Protein AF-A0A3M3APH2-F1 (afdb_monomer_lite)

InterPro domains:
  IPR003423 Outer membrane efflux protein [PF02321] (4-67)
  IPR010131 Multidrug resistance outer membrane protein MdtP/Nodulation protein T-like [PTHR30203] (6-70)

Radius of gyration: 19.87 Å; chains: 1; bounding box: 43×19×59 Å

Sequence (72 aa):
QRYWHEEELKQAQTAFRIAQSRYEAGAEDLLTVLETQRTLYLAQDVSVQLRLARVQTSIALYKALGGGWQVR

Organism: Pseudomonas syringae pv. maculicola (NCBI:txid59511)

Secondary structure (DSSP, 8-state):
-HHHHHHHHHHHHHHHHHHHHHHHTTSS-HHHHHHHHHHHHHHHHHHHHHHHHHHHHHHHHHHHTTSS----

Structure (mmCIF, N/CA/C/O backbone):
data_AF-A0A3M3APH2-F1
#
_entry.id   AF-A0A3M3APH2-F1
#
loop_
_atom_site.group_PDB
_atom_site.id
_atom_site.type_symbol
_atom_site.label_atom_id
_atom_site.label_alt_id
_atom_site.label_comp_id
_atom_site.label_asym_id
_atom_site.label_entity_id
_atom_site.label_seq_id
_atom_site.pdbx_PDB_ins_code
_atom_site.Cartn_x
_atom_site.Cartn_y
_atom_site.Cartn_z
_atom_site.occupancy
_atom_site.B_iso_or_equiv
_atom_site.auth_seq_id
_atom_site.auth_comp_id
_atom_site.auth_asym_id
_atom_site.auth_atom_id
_atom_site.pdbx_PDB_model_num
ATOM 1 N N . GLN A 1 1 ? 12.793 9.077 -4.349 1.00 71.56 1 GLN A N 1
ATOM 2 C CA . GLN A 1 1 ? 11.353 8.824 -4.586 1.00 71.56 1 GLN A CA 1
ATOM 3 C C . GLN A 1 1 ? 10.934 7.421 -4.145 1.00 71.56 1 GLN A C 1
ATOM 5 O O . GLN A 1 1 ? 10.065 7.337 -3.299 1.00 71.56 1 GLN A O 1
ATOM 10 N N . ARG A 1 2 ? 11.582 6.335 -4.596 1.00 82.06 2 ARG A N 1
ATOM 11 C CA . ARG A 1 2 ? 11.214 4.942 -4.241 1.00 82.06 2 ARG A CA 1
ATOM 12 C C . ARG A 1 2 ? 11.075 4.636 -2.742 1.00 82.06 2 ARG A C 1
ATOM 14 O O . ARG A 1 2 ? 10.072 4.072 -2.336 1.00 82.06 2 ARG A O 1
ATOM 21 N N . TYR A 1 3 ? 12.054 5.070 -1.949 1.00 88.69 3 TYR A N 1
ATOM 22 C CA . TYR A 1 3 ? 12.060 4.899 -0.494 1.00 88.69 3 TYR A CA 1
ATOM 23 C C . TYR A 1 3 ? 10.790 5.453 0.169 1.00 88.69 3 TYR A C 1
ATOM 25 O O . TYR A 1 3 ? 10.217 4.814 1.039 1.00 88.69 3 TYR A O 1
ATOM 33 N N . TRP A 1 4 ? 10.310 6.610 -0.296 1.00 90.12 4 TRP A N 1
ATOM 34 C CA . TRP A 1 4 ? 9.112 7.239 0.255 1.00 90.12 4 TRP A CA 1
ATOM 35 C C . TRP A 1 4 ? 7.843 6.435 -0.032 1.00 90.12 4 TRP A C 1
ATOM 37 O O . TRP A 1 4 ? 7.002 6.338 0.847 1.00 90.12 4 TRP A O 1
ATOM 47 N N . HIS A 1 5 ? 7.725 5.812 -1.209 1.00 91.75 5 HIS A N 1
ATOM 48 C CA . HIS A 1 5 ? 6.572 4.965 -1.545 1.00 91.75 5 HIS A CA 1
ATOM 49 C C . HIS A 1 5 ? 6.578 3.629 -0.794 1.00 91.75 5 HIS A C 1
ATOM 51 O O . HIS A 1 5 ? 5.528 3.115 -0.420 1.00 91.75 5 HIS A O 1
ATOM 57 N N . GLU A 1 6 ? 7.761 3.055 -0.567 1.00 93.94 6 GLU A N 1
ATOM 58 C CA . GLU A 1 6 ? 7.895 1.856 0.266 1.00 93.94 6 GLU A CA 1
ATOM 59 C C . GLU A 1 6 ? 7.542 2.160 1.727 1.00 93.94 6 GLU A C 1
ATOM 61 O O . GLU A 1 6 ? 6.826 1.385 2.364 1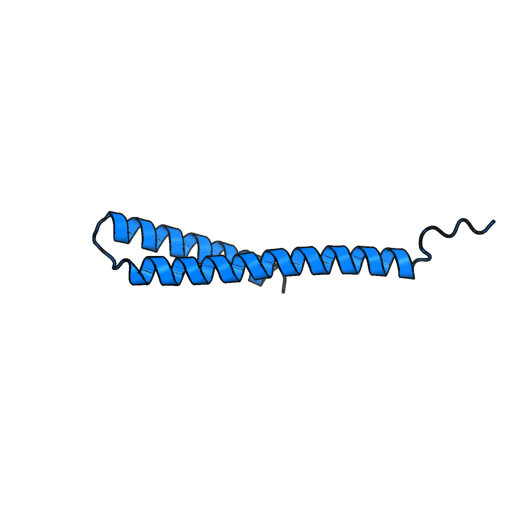.00 93.94 6 GLU A O 1
ATOM 66 N N . GLU A 1 7 ? 7.982 3.314 2.235 1.00 95.62 7 GLU A N 1
ATOM 67 C CA . GLU A 1 7 ? 7.623 3.769 3.575 1.00 95.62 7 GLU A CA 1
ATOM 68 C C . GLU A 1 7 ? 6.124 4.082 3.681 1.00 95.62 7 GLU A C 1
ATOM 70 O O . GLU A 1 7 ? 5.480 3.636 4.624 1.00 95.62 7 GLU A O 1
ATOM 75 N N . GLU A 1 8 ? 5.532 4.752 2.689 1.00 95.00 8 GLU A N 1
ATOM 76 C CA . GLU A 1 8 ? 4.088 5.014 2.619 1.00 95.00 8 GLU A CA 1
ATOM 77 C C . GLU A 1 8 ? 3.274 3.714 2.694 1.00 95.00 8 GLU A C 1
ATOM 79 O O . GLU A 1 8 ? 2.366 3.596 3.519 1.00 95.00 8 GLU A O 1
ATOM 84 N N . LEU A 1 9 ? 3.642 2.700 1.902 1.00 96.94 9 LEU A N 1
ATOM 85 C CA . LEU A 1 9 ? 2.989 1.391 1.932 1.00 96.94 9 LEU A CA 1
ATOM 86 C C . LEU A 1 9 ? 3.089 0.743 3.318 1.00 96.94 9 L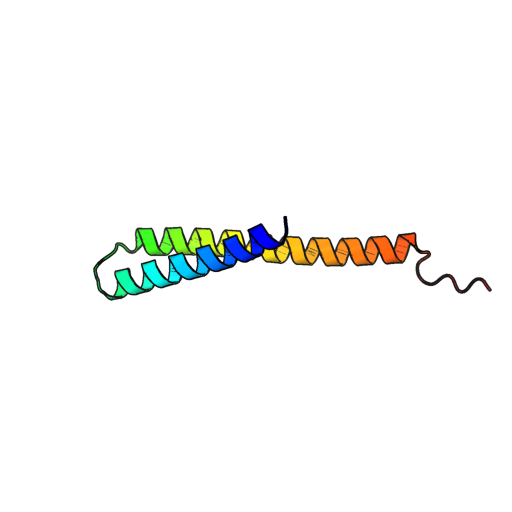EU A C 1
ATOM 88 O O . LEU A 1 9 ? 2.104 0.210 3.832 1.00 96.94 9 LEU A O 1
ATOM 92 N N . LYS A 1 10 ? 4.265 0.798 3.947 1.00 97.75 10 LYS A N 1
ATOM 93 C CA . LYS A 1 10 ? 4.488 0.237 5.285 1.00 97.75 10 LYS A CA 1
ATOM 94 C C . LYS A 1 10 ? 3.672 0.965 6.358 1.00 97.75 10 LYS A C 1
ATOM 96 O O . LYS A 1 10 ? 3.113 0.321 7.253 1.00 97.75 10 LYS A O 1
ATOM 101 N N . GLN A 1 11 ? 3.581 2.288 6.270 1.00 98.12 11 GLN A N 1
ATOM 102 C CA . GLN A 1 11 ? 2.779 3.096 7.185 1.00 98.12 11 GLN A CA 1
ATOM 103 C C . GLN A 1 11 ? 1.286 2.818 6.997 1.00 98.12 11 GLN A C 1
ATOM 105 O O . GLN A 1 11 ? 0.593 2.567 7.981 1.00 98.12 11 GLN A O 1
ATOM 110 N N . ALA A 1 12 ? 0.801 2.727 5.757 1.00 98.06 12 ALA A N 1
ATOM 111 C CA . ALA A 1 12 ? -0.589 2.380 5.468 1.00 98.06 12 ALA A CA 1
ATOM 112 C C . ALA A 1 12 ? -0.958 0.970 5.971 1.00 98.06 12 ALA A C 1
ATOM 114 O O . ALA A 1 12 ? -2.011 0.781 6.580 1.00 98.06 12 ALA A O 1
ATOM 115 N N . GLN A 1 13 ? -0.064 -0.016 5.811 1.00 98.44 13 GLN A N 1
ATOM 116 C CA . GLN A 1 13 ? -0.239 -1.360 6.383 1.00 98.44 13 GLN A CA 1
ATOM 117 C C . GLN A 1 13 ? -0.317 -1.334 7.910 1.00 98.44 13 GLN A C 1
ATOM 119 O O . GLN A 1 13 ? -1.071 -2.096 8.514 1.00 98.44 13 GLN A O 1
ATOM 124 N N . THR A 1 14 ? 0.497 -0.493 8.547 1.00 98.44 14 THR A N 1
ATOM 125 C CA . THR A 1 14 ? 0.520 -0.353 10.006 1.00 98.44 14 THR A CA 1
ATOM 126 C C . THR A 1 14 ? -0.755 0.321 10.506 1.00 98.44 14 THR A C 1
ATOM 128 O O . THR A 1 14 ? -1.376 -0.192 11.434 1.00 98.44 14 THR A O 1
ATOM 131 N N . ALA A 1 15 ? -1.194 1.396 9.849 1.00 98.12 15 ALA A N 1
ATOM 132 C CA . ALA A 1 15 ? -2.436 2.096 10.164 1.00 98.12 15 ALA A CA 1
ATOM 133 C C . ALA A 1 15 ? -3.656 1.171 10.062 1.00 98.12 15 ALA A C 1
ATOM 135 O O . ALA A 1 15 ? -4.441 1.102 11.004 1.00 98.12 15 ALA A O 1
ATOM 136 N N . PHE A 1 16 ? -3.768 0.395 8.977 1.00 98.50 16 PHE A N 1
ATOM 137 C CA . PHE A 1 16 ? -4.848 -0.580 8.814 1.00 98.50 16 PHE A CA 1
ATOM 138 C C . PHE A 1 16 ? -4.858 -1.626 9.936 1.00 98.50 16 PHE A C 1
ATOM 140 O O . PHE A 1 16 ? -5.902 -1.889 10.526 1.00 98.50 16 PHE A O 1
ATOM 147 N N . ARG A 1 17 ? -3.689 -2.170 10.299 1.00 98.31 17 ARG A N 1
ATOM 148 C CA . ARG A 1 17 ? -3.572 -3.161 11.384 1.00 98.31 17 ARG A CA 1
ATOM 149 C C . ARG A 1 17 ? -4.009 -2.601 12.737 1.00 98.31 17 ARG A C 1
ATOM 151 O O . ARG A 1 17 ? -4.659 -3.299 13.509 1.00 98.31 17 ARG A O 1
ATOM 158 N N . ILE A 1 18 ? -3.639 -1.352 13.024 1.00 98.25 18 ILE A N 1
ATOM 159 C CA . ILE A 1 18 ? -4.027 -0.666 14.260 1.00 98.25 18 ILE A CA 1
ATOM 160 C C . ILE A 1 18 ? -5.538 -0.421 14.272 1.00 98.25 18 ILE A C 1
ATOM 162 O O . ILE A 1 18 ? -6.187 -0.755 15.260 1.00 98.25 18 ILE A O 1
ATOM 166 N N . ALA A 1 19 ? -6.101 0.116 13.186 1.00 97.81 19 ALA A N 1
ATOM 167 C CA . ALA A 1 19 ? -7.535 0.379 13.080 1.00 97.81 19 ALA A CA 1
ATOM 168 C C . ALA A 1 19 ? -8.355 -0.911 13.214 1.00 97.81 19 ALA A C 1
ATOM 170 O O . ALA A 1 19 ? -9.309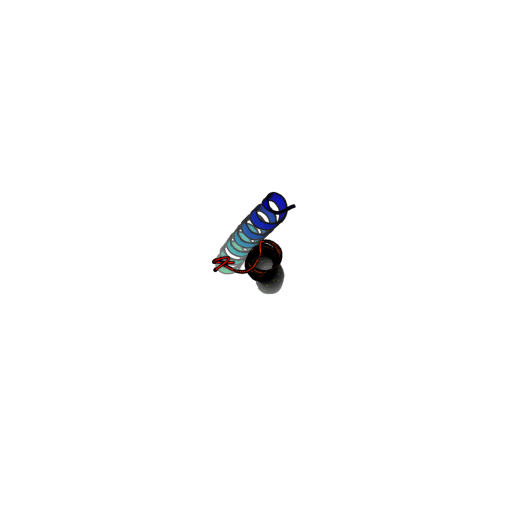 -0.954 13.985 1.00 97.81 19 ALA A O 1
ATOM 171 N N . GLN A 1 20 ? -7.938 -1.985 12.536 1.00 97.94 20 GLN A N 1
ATOM 172 C CA . GLN A 1 20 ? -8.572 -3.298 12.636 1.00 97.94 20 GLN A CA 1
ATOM 173 C C . GLN A 1 20 ? -8.542 -3.832 14.073 1.00 97.94 20 GLN A C 1
ATOM 175 O O . GLN A 1 20 ? -9.581 -4.214 14.602 1.00 97.94 20 GLN A O 1
ATOM 180 N N . SER A 1 21 ? -7.384 -3.784 14.738 1.00 98.12 21 SER A N 1
ATOM 181 C CA . SER A 1 21 ? -7.256 -4.239 16.127 1.00 98.12 21 SER A CA 1
ATOM 182 C C . SER A 1 21 ? -8.123 -3.427 17.096 1.00 98.12 21 SER A C 1
ATOM 184 O O . SER A 1 21 ? -8.718 -3.999 18.009 1.00 98.12 21 SER A O 1
ATOM 186 N N . ARG A 1 22 ? -8.235 -2.106 16.907 1.00 97.56 22 ARG A N 1
ATOM 187 C CA . ARG A 1 22 ? -9.111 -1.271 17.741 1.00 97.56 22 ARG A CA 1
ATOM 188 C C . ARG A 1 22 ? -10.590 -1.525 17.474 1.00 97.56 22 ARG A C 1
ATOM 190 O O . ARG A 1 22 ? -11.361 -1.547 18.427 1.00 97.56 22 ARG A O 1
ATOM 197 N N . TYR A 1 23 ? -10.973 -1.744 16.219 1.00 97.44 23 TYR A N 1
ATOM 198 C CA . TYR A 1 23 ? -12.340 -2.109 15.853 1.00 97.44 23 TYR A CA 1
ATOM 199 C C . TYR A 1 23 ? -12.747 -3.449 16.475 1.00 97.44 23 TYR A C 1
ATOM 201 O O . TYR A 1 23 ? -13.800 -3.542 17.099 1.00 97.44 23 TYR A O 1
ATOM 209 N N . GLU A 1 24 ? -11.882 -4.464 16.398 1.00 96.50 24 GLU A N 1
ATOM 210 C CA . GLU A 1 24 ? -12.102 -5.772 17.037 1.00 96.50 24 GLU A CA 1
ATOM 211 C C . GLU A 1 24 ? -12.210 -5.665 18.565 1.00 96.50 24 GLU A C 1
ATOM 213 O O . GLU A 1 24 ? -12.980 -6.393 19.189 1.00 96.50 24 GLU A O 1
ATOM 218 N N . ALA A 1 25 ? -11.483 -4.722 19.169 1.00 97.31 25 ALA A N 1
ATOM 219 C CA . ALA A 1 25 ? -11.590 -4.398 20.588 1.00 97.31 25 ALA A CA 1
ATOM 220 C C . ALA A 1 25 ? -12.814 -3.522 20.940 1.00 97.31 25 ALA A C 1
ATOM 222 O O . ALA A 1 25 ? -13.010 -3.203 22.112 1.00 97.31 25 ALA A O 1
ATOM 223 N N . GLY A 1 26 ? -13.620 -3.103 19.957 1.00 94.88 26 GLY A N 1
ATOM 224 C CA . GLY A 1 26 ? -14.774 -2.216 20.142 1.00 94.88 26 GLY A CA 1
ATOM 225 C C . GLY A 1 26 ? -14.419 -0.756 20.456 1.00 94.88 26 GLY A C 1
ATOM 226 O O . GLY A 1 26 ? -15.273 -0.004 20.917 1.00 94.88 26 GLY A O 1
ATOM 227 N N . ALA A 1 27 ? -13.166 -0.352 20.239 1.00 91.75 27 ALA A N 1
ATOM 228 C CA . ALA A 1 27 ? -12.629 0.968 20.573 1.00 91.75 27 ALA A CA 1
ATOM 229 C C . ALA A 1 27 ? -12.598 1.956 19.387 1.00 91.75 27 ALA A C 1
ATOM 231 O O . ALA A 1 27 ? -12.154 3.090 19.553 1.00 91.75 27 ALA A O 1
ATOM 232 N N . GLU A 1 28 ? -13.023 1.537 18.193 1.00 92.00 28 GLU A N 1
ATOM 233 C CA . GLU A 1 28 ? -12.968 2.315 16.945 1.00 92.00 28 GLU A CA 1
ATOM 234 C C . GLU A 1 28 ? -14.148 1.921 16.035 1.00 92.00 28 GLU A C 1
ATOM 236 O O . GLU A 1 28 ? -14.646 0.799 16.122 1.00 92.00 28 GLU A O 1
ATOM 241 N N . ASP A 1 29 ? -14.596 2.830 15.165 1.00 94.44 29 ASP A N 1
ATOM 242 C CA . ASP A 1 29 ? -15.670 2.578 14.195 1.00 94.44 29 ASP A CA 1
ATOM 243 C C . ASP A 1 29 ? -15.150 1.825 12.952 1.00 94.44 29 ASP A C 1
ATOM 245 O O . ASP A 1 29 ? -14.005 1.992 12.521 1.00 94.44 29 ASP A O 1
ATOM 249 N N . LEU A 1 30 ? -16.022 1.029 12.325 1.00 95.12 30 LEU A N 1
ATOM 250 C CA . LEU A 1 30 ? -15.760 0.343 11.058 1.00 95.12 30 LEU A CA 1
ATOM 251 C C . LEU A 1 30 ? -15.360 1.333 9.958 1.00 95.12 30 LEU A C 1
ATOM 253 O O . LEU A 1 30 ? -14.570 0.991 9.077 1.00 95.12 30 LEU A O 1
ATOM 257 N N . LEU A 1 31 ? -15.873 2.566 10.010 1.00 97.38 31 LEU A N 1
ATOM 258 C CA . LEU A 1 31 ? -15.519 3.603 9.046 1.00 97.38 31 LEU A CA 1
ATOM 259 C C . LEU A 1 31 ? -14.005 3.882 9.021 1.00 97.38 31 LEU A C 1
ATOM 261 O O . LEU A 1 31 ? -13.425 3.948 7.937 1.00 97.38 31 LEU A O 1
ATOM 265 N N . THR A 1 32 ? -13.348 3.944 10.185 1.00 96.25 32 THR A N 1
ATOM 266 C CA . THR A 1 32 ? -11.889 4.133 10.284 1.00 96.25 32 THR A CA 1
ATOM 267 C C . THR A 1 32 ? -11.125 2.951 9.675 1.00 96.25 32 THR A C 1
ATOM 269 O O . THR A 1 32 ? -10.099 3.123 9.006 1.00 96.25 32 THR A O 1
ATOM 272 N N . VAL A 1 33 ? -11.627 1.723 9.852 1.00 97.69 33 VAL A N 1
ATOM 273 C CA . VAL A 1 33 ? -11.041 0.523 9.228 1.00 97.69 33 VAL A CA 1
ATOM 274 C C . VAL A 1 33 ? -11.123 0.619 7.706 1.00 97.69 33 VAL A C 1
ATOM 276 O O . VAL A 1 33 ? -10.131 0.385 7.020 1.00 97.69 33 VAL A O 1
ATOM 279 N N . LEU A 1 34 ? -12.278 1.008 7.164 1.00 98.25 34 LEU A N 1
ATOM 280 C CA . LEU A 1 34 ? -12.475 1.141 5.719 1.00 98.25 34 LEU A CA 1
ATOM 281 C C . LEU A 1 34 ? -11.628 2.268 5.117 1.00 98.25 34 LEU A C 1
ATOM 283 O O . LEU A 1 34 ? -11.104 2.124 4.010 1.00 98.25 34 LEU A O 1
ATOM 287 N N . GLU A 1 35 ? -11.458 3.378 5.834 1.00 98.12 35 GLU A N 1
ATOM 288 C CA . GLU A 1 35 ? -10.596 4.479 5.401 1.00 98.12 35 GLU A CA 1
ATOM 289 C C . GLU A 1 35 ? -9.122 4.053 5.346 1.00 98.12 35 GLU A C 1
ATOM 291 O O . GLU A 1 35 ? -8.453 4.232 4.323 1.00 98.12 35 GLU A O 1
ATOM 296 N N . THR A 1 36 ? -8.619 3.418 6.406 1.00 97.94 36 THR A N 1
ATOM 297 C CA . THR A 1 36 ? -7.237 2.908 6.436 1.00 97.94 36 THR A CA 1
ATOM 298 C C . THR A 1 36 ? -7.013 1.791 5.416 1.00 97.94 36 THR A C 1
ATOM 300 O O . THR A 1 36 ? -5.958 1.745 4.779 1.00 97.94 36 THR A O 1
ATOM 303 N N . GLN A 1 37 ? -8.018 0.945 5.175 1.00 98.12 37 GLN A N 1
ATOM 304 C CA . GLN A 1 37 ? -7.994 -0.068 4.122 1.00 98.12 37 GLN A CA 1
ATOM 305 C C . GLN A 1 37 ? -7.919 0.563 2.725 1.00 98.12 37 GLN A C 1
ATOM 307 O O . GLN A 1 37 ? -7.117 0.130 1.898 1.00 98.12 37 GLN A O 1
ATOM 312 N N . ARG A 1 38 ? -8.718 1.603 2.450 1.00 98.38 38 ARG A N 1
ATOM 313 C CA . ARG A 1 38 ? -8.668 2.346 1.181 1.00 98.38 38 ARG A CA 1
ATOM 314 C C . ARG A 1 38 ? -7.283 2.950 0.956 1.00 98.38 38 ARG A C 1
ATOM 316 O O . ARG A 1 38 ? -6.733 2.803 -0.132 1.00 98.38 38 ARG A O 1
ATOM 323 N N . THR A 1 39 ? -6.712 3.588 1.975 1.00 97.88 39 THR A N 1
ATOM 324 C CA . THR A 1 39 ? -5.362 4.165 1.905 1.00 97.88 39 THR A CA 1
ATOM 325 C C . THR A 1 39 ? -4.307 3.094 1.624 1.00 97.88 39 THR A C 1
ATOM 327 O O . THR A 1 39 ? -3.455 3.281 0.756 1.00 97.88 39 THR A O 1
ATOM 330 N N . LEU A 1 40 ? -4.400 1.931 2.279 1.00 98.38 40 LEU A N 1
ATOM 331 C CA . LEU A 1 40 ? -3.534 0.786 1.994 1.00 98.38 40 LEU A CA 1
ATOM 332 C C . LEU A 1 40 ? -3.648 0.322 0.536 1.00 98.38 40 LEU A C 1
ATOM 334 O O . LEU A 1 40 ? -2.625 0.109 -0.114 1.00 98.38 40 LEU A O 1
ATOM 338 N N . TYR A 1 41 ? -4.865 0.194 0.007 1.00 98.38 41 TYR A N 1
ATOM 339 C CA . TYR A 1 41 ? -5.063 -0.208 -1.386 1.00 98.38 41 TYR A CA 1
ATOM 340 C C . TYR A 1 41 ? -4.444 0.779 -2.379 1.00 98.38 41 TYR A C 1
ATOM 342 O O . TYR A 1 41 ? -3.802 0.351 -3.336 1.00 98.38 41 TYR A O 1
ATOM 350 N N . LEU A 1 42 ? -4.576 2.086 -2.140 1.00 97.94 42 LEU A N 1
ATOM 351 C CA . LEU A 1 42 ? -3.959 3.107 -2.992 1.00 97.94 42 LEU A CA 1
ATOM 352 C C . LEU A 1 42 ? -2.425 3.009 -2.976 1.00 97.94 42 LEU A C 1
ATOM 354 O O . LEU A 1 42 ? -1.799 3.015 -4.035 1.00 97.94 42 LEU A O 1
ATOM 358 N N . ALA A 1 43 ? -1.814 2.835 -1.800 1.00 97.69 43 ALA A N 1
ATOM 359 C CA . ALA A 1 43 ? -0.364 2.671 -1.687 1.00 97.69 43 ALA A CA 1
ATOM 360 C C . ALA A 1 43 ? 0.137 1.385 -2.379 1.00 97.69 43 ALA A C 1
ATOM 362 O O . ALA A 1 43 ? 1.210 1.362 -2.991 1.00 97.69 43 ALA A O 1
ATOM 363 N N . GLN A 1 44 ? -0.644 0.301 -2.317 1.00 97.81 44 GLN A N 1
ATOM 364 C CA . GLN A 1 44 ? -0.347 -0.941 -3.035 1.00 97.81 44 GLN A CA 1
ATOM 365 C C . GLN A 1 44 ? -0.410 -0.753 -4.554 1.00 97.81 44 GLN A C 1
ATOM 367 O O . GLN A 1 44 ? 0.497 -1.213 -5.250 1.00 97.81 44 GLN A O 1
ATOM 372 N N . ASP A 1 45 ? -1.433 -0.061 -5.061 1.00 98.06 45 ASP A N 1
ATOM 373 C CA . ASP A 1 45 ? -1.579 0.220 -6.492 1.00 98.06 45 ASP A CA 1
ATOM 374 C C . ASP A 1 45 ? -0.374 1.007 -7.028 1.00 98.06 45 ASP A C 1
ATOM 376 O O . ASP A 1 45 ? 0.274 0.584 -7.990 1.00 98.06 45 ASP A O 1
ATOM 380 N N . VAL A 1 46 ? 0.033 2.068 -6.325 1.00 96.31 46 VAL A N 1
ATOM 381 C CA . VAL A 1 46 ? 1.238 2.844 -6.663 1.00 96.31 46 VAL A CA 1
ATOM 382 C C . VAL A 1 46 ? 2.486 1.955 -6.696 1.00 96.31 46 VAL A C 1
ATOM 384 O O . VAL A 1 46 ? 3.286 2.038 -7.630 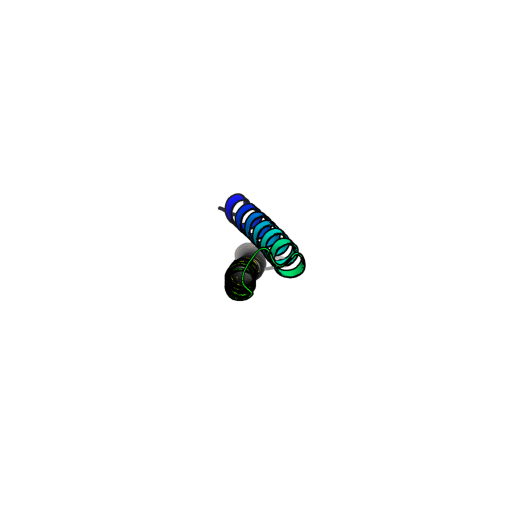1.00 96.31 46 VAL A O 1
ATOM 387 N N . SER A 1 47 ? 2.656 1.057 -5.723 1.00 96.12 47 SER A N 1
ATOM 388 C CA . SER A 1 47 ? 3.793 0.126 -5.693 1.00 96.12 47 SER A CA 1
ATOM 389 C C . SER A 1 47 ? 3.834 -0.792 -6.925 1.00 96.12 47 SER A C 1
ATOM 391 O O . SER A 1 47 ? 4.895 -0.994 -7.534 1.00 96.12 47 SER A O 1
ATOM 393 N N . VAL A 1 48 ? 2.674 -1.296 -7.359 1.00 96.75 48 VAL A N 1
ATOM 394 C CA . VAL A 1 48 ? 2.547 -2.113 -8.575 1.00 96.75 48 VAL A CA 1
ATOM 395 C C . VAL A 1 48 ? 2.868 -1.292 -9.825 1.00 96.75 48 VAL A C 1
ATOM 397 O O . VAL A 1 48 ? 3.648 -1.751 -10.667 1.00 96.75 48 VAL A O 1
ATOM 400 N N . GLN A 1 49 ? 2.353 -0.066 -9.931 1.00 96.81 49 GLN A N 1
ATOM 401 C CA . GLN A 1 49 ? 2.648 0.832 -11.050 1.00 96.81 49 GLN A CA 1
ATOM 402 C C . GLN A 1 49 ? 4.146 1.161 -11.144 1.00 96.81 49 GLN A C 1
ATOM 404 O O . GLN A 1 49 ? 4.731 1.099 -12.227 1.00 96.81 49 GLN A O 1
ATOM 409 N N . LEU A 1 50 ? 4.816 1.421 -10.017 1.00 95.38 50 LEU A N 1
ATOM 410 C CA . LEU A 1 50 ? 6.265 1.654 -9.978 1.00 95.38 50 LEU A CA 1
ATOM 411 C C . LEU A 1 50 ? 7.061 0.423 -10.428 1.00 95.38 50 LEU A C 1
ATOM 413 O O . LEU A 1 50 ? 8.096 0.546 -11.095 1.00 95.38 50 LEU A O 1
ATOM 417 N N . ARG A 1 51 ? 6.596 -0.781 -10.077 1.00 94.69 51 ARG A N 1
ATOM 418 C CA . ARG A 1 51 ? 7.200 -2.029 -10.559 1.00 94.69 51 ARG A CA 1
ATOM 419 C C . ARG A 1 51 ? 7.027 -2.177 -12.070 1.00 94.69 51 ARG A C 1
ATOM 421 O O . ARG A 1 51 ? 8.000 -2.528 -12.739 1.00 94.69 51 ARG A O 1
ATOM 428 N N . LEU A 1 52 ? 5.838 -1.886 -12.596 1.00 97.00 52 LEU A N 1
ATOM 429 C CA . LEU A 1 52 ? 5.560 -1.900 -14.033 1.00 97.00 52 LEU A CA 1
ATOM 430 C C . LEU A 1 52 ? 6.461 -0.910 -14.781 1.00 97.00 52 LEU A C 1
ATOM 432 O O . LEU A 1 52 ? 7.155 -1.309 -15.717 1.00 97.00 52 LEU A O 1
ATOM 436 N N . ALA A 1 53 ? 6.522 0.340 -14.320 1.00 95.88 53 ALA A N 1
ATOM 437 C CA . ALA A 1 53 ? 7.360 1.379 -14.909 1.00 95.88 53 ALA A CA 1
ATOM 438 C C . ALA A 1 53 ? 8.835 0.957 -14.949 1.00 95.88 53 ALA A C 1
ATOM 440 O O . ALA A 1 53 ? 9.508 1.127 -15.961 1.00 95.88 53 ALA A O 1
ATOM 441 N N . ARG A 1 54 ? 9.342 0.315 -13.887 1.00 94.44 54 ARG A N 1
ATOM 442 C CA . ARG A 1 54 ? 10.718 -0.203 -13.874 1.00 94.44 54 ARG A CA 1
ATOM 443 C C . ARG A 1 54 ? 10.960 -1.243 -14.965 1.00 94.44 54 ARG A C 1
ATOM 445 O O . ARG A 1 54 ? 11.987 -1.174 -15.633 1.00 94.44 54 ARG A O 1
ATOM 452 N N . VAL A 1 55 ? 10.049 -2.200 -15.133 1.00 96.31 55 VAL A N 1
ATOM 453 C CA . VAL A 1 55 ? 10.179 -3.233 -16.174 1.00 96.31 55 VAL A CA 1
ATOM 454 C C . VAL A 1 55 ? 10.145 -2.598 -17.563 1.00 96.31 55 VAL A C 1
ATOM 456 O O . VAL A 1 55 ? 10.982 -2.923 -18.403 1.00 96.31 55 VAL A O 1
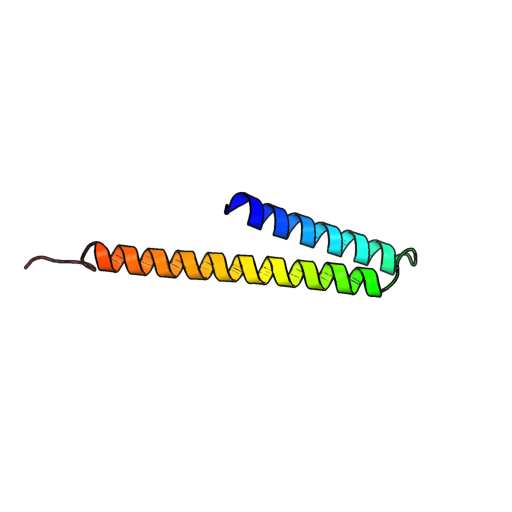ATOM 459 N N . GLN A 1 56 ? 9.239 -1.647 -17.791 1.00 96.94 56 GLN A N 1
ATOM 460 C CA . GLN A 1 56 ? 9.165 -0.904 -19.048 1.00 96.94 56 GLN A CA 1
ATOM 461 C C . GLN A 1 56 ? 10.460 -0.135 -19.333 1.00 96.94 56 GLN A C 1
ATOM 463 O O . GLN A 1 56 ? 10.985 -0.226 -20.442 1.00 96.94 56 GLN A O 1
ATOM 468 N N . THR A 1 57 ? 11.030 0.541 -18.333 1.00 94.50 57 THR A N 1
ATOM 469 C CA . THR A 1 57 ? 12.324 1.225 -18.457 1.00 94.50 57 THR A CA 1
ATOM 470 C C . THR A 1 57 ? 13.452 0.247 -18.774 1.00 94.50 57 THR A C 1
ATOM 472 O O . THR A 1 57 ? 14.289 0.542 -19.623 1.00 94.50 57 THR A O 1
ATOM 475 N N . SER A 1 58 ? 13.474 -0.941 -18.161 1.00 94.19 58 SER A N 1
ATOM 476 C CA . SER A 1 58 ? 14.460 -1.978 -18.495 1.00 94.19 58 SER A CA 1
ATOM 477 C C . SER A 1 58 ? 14.334 -2.458 -19.943 1.00 94.19 58 SER A C 1
ATOM 479 O O . SER A 1 58 ? 15.346 -2.603 -20.625 1.00 94.19 58 SER A O 1
ATOM 481 N N . ILE A 1 59 ? 13.110 -2.648 -20.443 1.00 94.19 59 ILE A N 1
ATOM 482 C CA . ILE A 1 59 ? 12.860 -3.002 -21.848 1.00 94.19 59 ILE A CA 1
ATOM 483 C C . ILE A 1 59 ? 13.308 -1.870 -22.781 1.00 94.19 59 ILE A C 1
ATOM 485 O O . ILE A 1 59 ? 13.952 -2.128 -23.797 1.00 94.19 59 ILE A O 1
ATOM 489 N N . ALA A 1 60 ? 12.980 -0.620 -22.450 1.00 93.38 60 ALA A N 1
ATOM 490 C CA . ALA A 1 60 ? 13.374 0.544 -23.237 1.00 93.38 60 ALA A CA 1
ATOM 491 C C . ALA A 1 60 ? 14.901 0.684 -23.303 1.00 93.38 60 ALA A C 1
ATOM 493 O O . ALA A 1 60 ? 15.446 0.885 -24.385 1.00 93.38 60 ALA A O 1
ATOM 494 N N . LEU A 1 61 ? 15.591 0.492 -22.175 1.00 91.62 61 LEU A N 1
ATOM 495 C CA . LEU A 1 61 ? 17.051 0.488 -22.111 1.00 91.62 61 LEU A CA 1
ATOM 496 C C . LEU A 1 61 ? 17.650 -0.633 -22.967 1.00 91.62 61 LEU A C 1
ATOM 498 O O . LEU A 1 61 ? 18.559 -0.378 -23.749 1.00 91.62 61 LEU A O 1
ATOM 502 N N . TYR A 1 62 ? 17.118 -1.855 -22.871 1.00 89.44 62 TYR A N 1
ATOM 503 C CA . TYR A 1 62 ? 17.563 -2.979 -23.699 1.00 89.44 62 TYR A CA 1
ATOM 504 C C . TYR A 1 62 ? 17.436 -2.677 -25.199 1.00 89.44 62 TYR A C 1
ATOM 506 O O . TYR A 1 62 ? 18.366 -2.920 -25.966 1.00 89.44 62 TYR A O 1
ATOM 514 N N . LYS A 1 63 ? 16.309 -2.087 -25.618 1.00 88.12 63 LYS A N 1
ATOM 515 C CA . LYS A 1 63 ? 16.100 -1.652 -27.006 1.00 88.12 63 LYS A CA 1
ATOM 516 C C . LYS A 1 63 ? 17.073 -0.540 -27.414 1.00 88.12 63 LYS A C 1
ATOM 518 O O . LYS A 1 63 ? 17.653 -0.623 -28.490 1.00 88.12 63 LYS A O 1
ATOM 523 N N . ALA A 1 64 ? 17.275 0.467 -26.562 1.00 89.12 64 ALA A N 1
ATOM 524 C CA . ALA A 1 64 ? 18.168 1.596 -26.834 1.00 89.12 64 ALA A CA 1
ATOM 525 C C . ALA A 1 64 ? 19.640 1.173 -26.968 1.00 89.12 64 ALA A C 1
ATOM 527 O O . ALA A 1 64 ? 20.367 1.725 -27.787 1.00 89.12 64 ALA A O 1
ATOM 528 N N . LEU A 1 65 ? 20.065 0.157 -26.212 1.00 88.25 65 LEU A N 1
ATOM 529 C CA . LEU A 1 65 ? 21.405 -0.433 -26.293 1.00 88.25 65 LEU A CA 1
ATOM 530 C C . LEU A 1 65 ? 21.584 -1.384 -27.489 1.00 88.25 65 LEU A C 1
ATOM 532 O O . LEU A 1 65 ? 22.592 -2.080 -27.577 1.00 88.25 65 LEU A O 1
ATOM 536 N N . GLY A 1 66 ? 20.623 -1.427 -28.416 1.00 82.50 66 GLY A N 1
ATOM 537 C CA . GLY A 1 66 ? 20.749 -2.196 -29.648 1.00 82.50 66 GLY A CA 1
ATOM 538 C C . GLY A 1 66 ? 20.151 -3.595 -29.606 1.00 82.50 66 GLY A C 1
ATOM 539 O O . GLY A 1 66 ? 20.419 -4.379 -30.509 1.00 82.50 66 GLY A O 1
ATOM 540 N N . GLY A 1 67 ? 19.369 -3.939 -28.577 1.00 71.12 67 GLY A N 1
ATOM 541 C CA . GLY A 1 67 ? 18.504 -5.125 -28.576 1.00 71.12 67 GLY A CA 1
ATOM 542 C C . GLY A 1 67 ? 19.199 -6.470 -28.827 1.00 71.12 67 GLY A C 1
ATOM 543 O O . GLY A 1 67 ? 18.537 -7.405 -29.265 1.00 71.12 67 GLY A O 1
ATOM 544 N N . GLY A 1 68 ? 20.512 -6.570 -28.578 1.00 62.94 68 GLY A N 1
ATOM 545 C CA . GLY A 1 68 ? 21.320 -7.737 -28.945 1.00 62.94 68 GLY A CA 1
ATOM 546 C C . GLY A 1 68 ? 21.929 -7.668 -30.349 1.00 62.94 68 GLY A C 1
ATOM 547 O O . GLY A 1 68 ? 21.904 -8.672 -31.054 1.00 62.94 68 GLY A O 1
ATOM 548 N N . TRP A 1 69 ? 22.488 -6.521 -30.757 1.00 60.25 69 TRP A N 1
ATOM 549 C CA . TRP A 1 69 ? 23.306 -6.388 -31.970 1.00 60.25 69 TRP A CA 1
ATOM 550 C C . TRP A 1 69 ? 24.513 -7.350 -31.910 1.00 60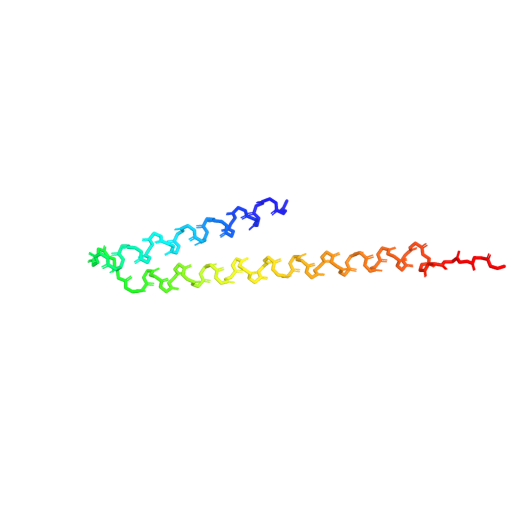.25 69 TRP A C 1
ATOM 552 O O . TRP A 1 69 ? 25.630 -6.978 -31.555 1.00 60.25 69 TRP A O 1
ATOM 562 N N . GLN A 1 70 ? 24.305 -8.613 -32.290 1.00 59.47 70 GLN A N 1
ATOM 563 C CA . GLN A 1 70 ? 25.312 -9.347 -33.040 1.00 59.47 70 GLN A CA 1
ATOM 564 C C . GLN A 1 70 ? 25.447 -8.590 -34.358 1.00 59.47 70 GLN A C 1
ATOM 566 O O . GLN A 1 70 ? 24.693 -8.806 -35.306 1.00 59.47 70 GLN A O 1
ATOM 571 N N . VAL A 1 71 ? 26.364 -7.627 -34.367 1.00 49.25 71 VAL A N 1
ATOM 572 C CA . VAL A 1 71 ? 26.960 -7.128 -35.599 1.00 49.25 71 VAL A CA 1
ATOM 573 C C . VAL A 1 71 ? 27.577 -8.357 -36.264 1.00 49.25 71 VAL A C 1
ATOM 575 O O . VAL A 1 71 ? 28.548 -8.917 -35.754 1.00 49.25 71 VAL A O 1
ATOM 578 N N . ARG A 1 72 ? 26.906 -8.856 -37.301 1.00 46.97 72 ARG A N 1
ATOM 579 C CA . ARG A 1 72 ? 27.447 -9.860 -38.213 1.00 46.97 72 ARG A CA 1
ATOM 580 C C . ARG A 1 72 ? 28.332 -9.169 -39.236 1.00 46.97 72 ARG A C 1
ATOM 582 O O . ARG A 1 72 ? 27.961 -8.042 -39.635 1.00 46.97 72 ARG A O 1
#

pLDDT: mean 91.95, std 11.33, range [46.97, 98.5]

Foldseek 3Di:
DVVVLVVQLVVLVVQLVVQVVCVVVVNHDVVSNVVSVVSNVVSVVVVVVVVVVVVVVVVVVCVVVPVDPPPD